Protein AF-A0A519L1C5-F1 (afdb_monomer_lite)

Radius of gyration: 20.8 Å; chains: 1; bounding box: 41×29×64 Å

Foldseek 3Di:
DDDDDDDDPPPCPDDPPPPPQPDDLVRLVVQQLLQVLLVCLLVVHDLCCLVSNQVNNVVVVGGHPSVSSPNSNVNND

Secondary structure (DSSP, 8-state):
---------------------SS-HHHHHH--HHHHHHHHHHTT--GGGHHHHHHHHHTTT----HHHHHHHHHHH-

Structure (mmCIF, N/CA/C/O backbone):
data_AF-A0A519L1C5-F1
#
_entry.id   AF-A0A519L1C5-F1
#
loop_
_atom_site.group_PDB
_atom_site.id
_atom_site.type_symbol
_atom_site.label_atom_id
_atom_site.label_alt_id
_atom_site.label_comp_id
_atom_site.label_asym_id
_atom_site.label_entity_id
_atom_site.label_seq_id
_atom_site.pdbx_PDB_ins_code
_atom_site.Cartn_x
_atom_site.Cartn_y
_atom_site.Cartn_z
_atom_site.occupancy
_atom_site.B_iso_or_equiv
_atom_site.auth_seq_id
_atom_site.auth_comp_id
_atom_site.auth_asym_id
_atom_site.auth_atom_id
_atom_site.pdbx_PDB_model_num
ATOM 1 N N . MET A 1 1 ? 30.294 -19.765 51.363 1.00 50.72 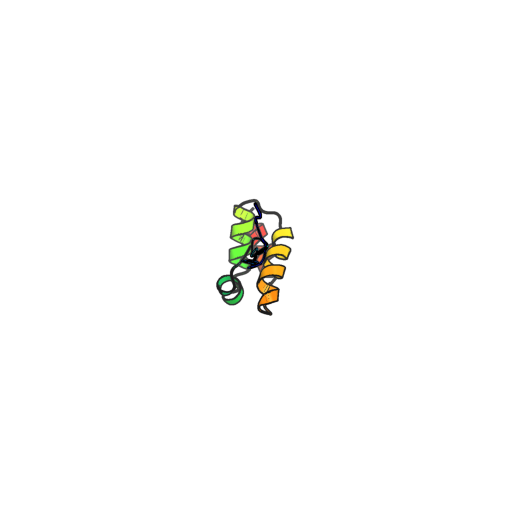1 MET A N 1
ATOM 2 C CA . MET A 1 1 ? 29.791 -21.158 51.279 1.00 50.72 1 MET A CA 1
ATOM 3 C C . MET A 1 1 ? 28.332 -21.121 51.716 1.00 50.72 1 MET A C 1
ATOM 5 O O . MET A 1 1 ? 28.102 -20.738 52.845 1.00 50.72 1 MET A O 1
ATOM 9 N N . ARG A 1 2 ? 27.287 -21.367 50.935 1.00 46.94 2 ARG A N 1
ATOM 10 C CA . ARG A 1 2 ? 27.072 -21.877 49.579 1.00 46.94 2 ARG A CA 1
ATOM 11 C C . ARG A 1 2 ? 25.929 -21.035 49.004 1.00 46.94 2 ARG A C 1
ATOM 13 O O . ARG A 1 2 ? 24.905 -20.878 49.659 1.00 46.94 2 ARG A O 1
ATOM 20 N N . THR A 1 3 ? 26.116 -20.496 47.812 1.00 45.78 3 THR A N 1
ATOM 21 C CA . THR A 1 3 ? 25.045 -19.945 46.985 1.00 45.78 3 THR A CA 1
ATOM 22 C C . THR A 1 3 ? 24.065 -21.076 46.646 1.00 45.78 3 THR A C 1
ATOM 24 O O . THR A 1 3 ? 24.385 -21.957 45.856 1.00 45.78 3 THR A O 1
ATOM 27 N N . ALA A 1 4 ? 22.903 -21.093 47.300 1.00 50.88 4 ALA A N 1
ATOM 28 C CA . ALA A 1 4 ? 21.736 -21.903 46.943 1.00 50.88 4 ALA A CA 1
ATOM 29 C C . ALA A 1 4 ? 20.719 -20.913 46.350 1.00 50.88 4 ALA A C 1
ATOM 31 O O . ALA A 1 4 ? 20.282 -20.009 47.050 1.00 50.88 4 ALA A O 1
ATOM 32 N N . ILE A 1 5 ? 20.627 -20.789 45.024 1.00 68.06 5 ILE A N 1
ATOM 33 C CA . ILE A 1 5 ? 19.727 -21.538 44.129 1.00 68.06 5 ILE A CA 1
ATOM 34 C C . ILE A 1 5 ? 18.258 -21.427 44.578 1.00 68.06 5 ILE A C 1
ATOM 36 O O . ILE A 1 5 ? 17.936 -21.694 45.730 1.00 68.06 5 ILE A O 1
ATOM 40 N N . PHE A 1 6 ? 17.406 -21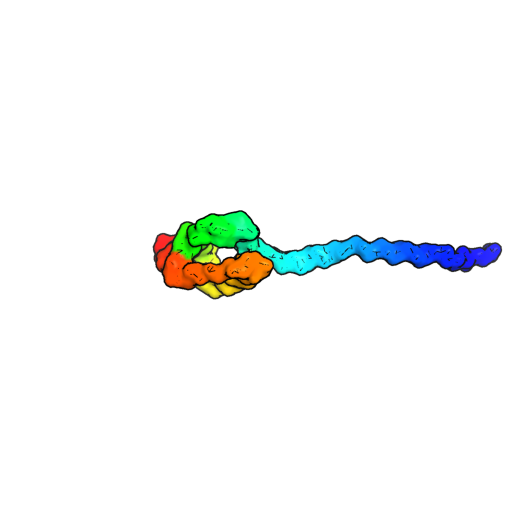.120 43.592 1.00 56.09 6 PHE A N 1
ATOM 41 C CA . PHE A 1 6 ? 15.938 -21.169 43.564 1.00 56.09 6 PHE A CA 1
ATOM 42 C C . PHE A 1 6 ? 15.204 -19.854 43.823 1.00 56.09 6 PHE A C 1
ATOM 44 O O . PHE A 1 6 ? 14.634 -19.628 44.882 1.00 56.09 6 PHE A O 1
ATOM 51 N N . SER A 1 7 ? 15.101 -19.043 42.772 1.00 53.34 7 SER A N 1
ATOM 52 C CA . SER A 1 7 ? 13.792 -18.599 42.275 1.00 53.34 7 SER A CA 1
ATOM 53 C C . SER A 1 7 ? 13.947 -18.215 40.808 1.00 53.34 7 SER A C 1
ATOM 55 O O . SER A 1 7 ? 14.397 -17.128 40.459 1.00 53.34 7 SER A O 1
ATOM 57 N N . VAL A 1 8 ? 13.658 -19.190 39.949 1.00 60.53 8 VAL A N 1
ATOM 58 C CA . VAL A 1 8 ? 13.435 -18.996 38.520 1.00 60.53 8 VAL A CA 1
ATOM 59 C C . VAL A 1 8 ? 12.191 -18.123 38.391 1.00 60.53 8 VAL A C 1
ATOM 61 O O . VAL A 1 8 ? 11.082 -18.626 38.520 1.00 60.53 8 VAL A O 1
ATOM 64 N N . THR A 1 9 ? 12.362 -16.828 38.139 1.00 60.22 9 THR A N 1
ATOM 65 C CA . THR A 1 9 ? 11.282 -16.018 37.569 1.00 60.22 9 THR A CA 1
ATOM 66 C C . THR A 1 9 ? 11.715 -15.621 36.173 1.00 60.22 9 THR A C 1
ATOM 68 O O . THR A 1 9 ? 12.366 -14.607 35.939 1.00 60.22 9 THR A O 1
ATOM 71 N N . LEU A 1 10 ? 11.401 -16.530 35.258 1.00 61.34 10 LEU A N 1
ATOM 72 C CA . LEU A 1 10 ? 11.421 -16.358 33.819 1.00 61.34 10 LEU A CA 1
ATOM 73 C C . LEU A 1 10 ? 10.544 -15.144 33.463 1.00 61.34 10 LEU A C 1
ATOM 75 O O . LEU A 1 10 ? 9.325 -15.268 33.368 1.00 61.34 10 LEU A O 1
ATOM 79 N N . ILE A 1 11 ? 11.142 -13.964 33.281 1.00 63.19 11 ILE A N 1
ATOM 80 C CA . ILE A 1 11 ? 10.450 -12.848 32.630 1.00 63.19 11 ILE A CA 1
ATOM 81 C C . ILE A 1 11 ? 10.475 -13.145 31.130 1.00 63.19 11 ILE A C 1
ATOM 83 O O . ILE A 1 11 ? 11.379 -12.743 30.402 1.00 63.19 11 ILE A O 1
ATOM 87 N N . VAL A 1 12 ? 9.477 -13.907 30.681 1.00 66.69 12 VAL A N 1
ATOM 88 C CA . VAL A 1 12 ? 9.030 -13.875 29.288 1.00 66.69 12 VAL A CA 1
ATOM 89 C C . VAL A 1 12 ? 8.338 -12.528 29.106 1.00 66.69 12 VAL A C 1
ATOM 91 O O . VAL A 1 12 ? 7.178 -12.372 29.473 1.00 66.69 12 VAL A O 1
ATOM 94 N N . ALA A 1 13 ? 9.045 -11.536 28.576 1.00 59.50 13 ALA A N 1
ATOM 95 C CA . ALA A 1 13 ? 8.410 -10.347 28.022 1.00 59.50 13 ALA A CA 1
ATOM 96 C C . ALA A 1 13 ? 8.567 -10.441 26.506 1.00 59.50 13 ALA A C 1
ATOM 98 O O . ALA A 1 13 ? 9.672 -10.342 25.977 1.00 59.50 13 ALA A O 1
ATOM 99 N N . GLY A 1 14 ? 7.454 -10.788 25.856 1.00 53.66 14 GLY A N 1
ATOM 100 C CA . GLY A 1 14 ? 7.383 -11.269 24.485 1.00 53.66 14 GLY A CA 1
ATOM 101 C C . GLY A 1 14 ? 8.088 -10.370 23.481 1.00 53.66 14 GLY A C 1
ATOM 102 O O . GLY A 1 14 ? 7.850 -9.166 23.405 1.00 53.66 14 GLY A O 1
ATOM 103 N N . THR A 1 15 ? 8.913 -10.994 22.649 1.00 50.69 15 THR A N 1
ATOM 104 C CA . THR A 1 15 ? 9.280 -10.431 21.360 1.00 50.69 15 THR A CA 1
ATOM 105 C C . THR A 1 15 ? 7.996 -10.322 20.546 1.00 50.69 15 THR A C 1
ATOM 107 O O . THR A 1 15 ? 7.536 -11.308 19.966 1.00 50.69 15 THR A O 1
ATOM 110 N N . LEU A 1 16 ? 7.395 -9.133 20.516 1.00 52.88 16 LEU A N 1
ATOM 111 C CA . LEU A 1 16 ? 6.497 -8.741 19.440 1.00 52.88 16 LEU A CA 1
ATOM 112 C C . LEU A 1 16 ? 7.345 -8.706 18.164 1.00 52.88 16 LEU A C 1
ATOM 114 O O . LEU A 1 16 ? 7.779 -7.654 17.711 1.00 52.88 16 LEU A O 1
ATOM 118 N N . LEU A 1 17 ? 7.611 -9.881 17.595 1.00 47.50 17 LEU A N 1
ATOM 119 C CA . LEU A 1 17 ? 7.977 -10.032 16.194 1.00 47.50 17 LEU A CA 1
ATOM 120 C C . LEU A 1 17 ? 6.708 -9.743 15.385 1.00 47.50 17 LEU A C 1
ATOM 122 O O . LEU A 1 17 ? 6.159 -10.615 14.721 1.00 47.50 17 LEU A O 1
ATOM 126 N N . GLY A 1 18 ? 6.185 -8.522 15.512 1.00 53.25 18 GLY A N 1
ATOM 127 C CA . GLY A 1 18 ? 5.295 -7.988 14.507 1.00 53.25 18 GLY A CA 1
ATOM 128 C C . GLY A 1 18 ? 6.157 -7.841 13.269 1.00 53.25 18 GLY A C 1
ATOM 129 O O . GLY A 1 18 ? 7.054 -6.999 13.248 1.00 53.25 18 GLY A O 1
ATOM 130 N N . SER A 1 19 ? 5.937 -8.694 12.267 1.00 57.09 19 SER A N 1
ATOM 131 C CA . SER A 1 19 ? 6.327 -8.370 10.899 1.00 57.09 19 SER A CA 1
ATOM 132 C C . SER A 1 19 ? 5.958 -6.906 10.663 1.00 57.09 19 SER A C 1
ATOM 134 O O . SER A 1 19 ? 4.871 -6.492 11.066 1.00 57.09 19 SER A O 1
ATOM 136 N N . CYS A 1 20 ? 6.894 -6.108 10.143 1.00 66.25 20 CYS A N 1
ATOM 137 C CA . CYS A 1 20 ? 6.688 -4.680 9.925 1.00 66.25 20 CYS A CA 1
ATOM 138 C C . CYS A 1 20 ? 5.454 -4.524 9.028 1.00 66.25 20 CYS A C 1
ATOM 140 O O . CYS A 1 20 ? 5.535 -4.755 7.824 1.00 66.25 20 CYS A O 1
ATOM 142 N N . ALA A 1 21 ? 4.292 -4.272 9.633 1.00 77.81 21 ALA A N 1
ATOM 143 C CA . ALA A 1 21 ? 3.035 -4.252 8.913 1.00 77.81 21 ALA A CA 1
ATOM 144 C C . ALA A 1 21 ? 3.072 -3.038 7.993 1.00 77.81 21 ALA A C 1
ATOM 146 O O . ALA A 1 21 ? 3.328 -1.919 8.434 1.00 77.81 21 ALA A O 1
ATOM 147 N N . THR A 1 22 ? 2.857 -3.260 6.704 1.00 86.88 22 THR A N 1
ATOM 148 C CA . THR A 1 22 ? 2.911 -2.191 5.704 1.00 86.88 22 THR A CA 1
ATOM 149 C C . THR A 1 22 ? 1.642 -1.327 5.699 1.00 86.88 22 THR A 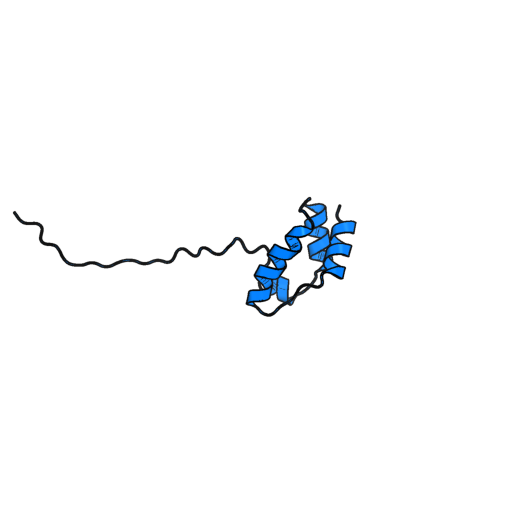C 1
ATOM 151 O O . THR A 1 22 ? 1.592 -0.298 5.013 1.00 86.88 22 THR A O 1
ATOM 154 N N . MET A 1 23 ? 0.635 -1.734 6.480 1.00 92.31 23 MET A N 1
ATOM 155 C CA . MET A 1 23 ? -0.661 -1.085 6.626 1.00 92.31 23 MET A CA 1
ATOM 156 C C . MET A 1 23 ? -1.256 -1.355 8.022 1.00 92.31 23 MET A C 1
ATOM 158 O O . MET A 1 23 ? -1.129 -2.472 8.535 1.00 92.31 23 MET A O 1
ATOM 162 N N . SER A 1 24 ? -1.880 -0.344 8.634 1.00 93.50 24 SER A N 1
ATOM 163 C CA . SER A 1 24 ? -2.653 -0.483 9.877 1.00 93.50 24 SER A CA 1
ATOM 164 C C . SER A 1 24 ? -4.059 -1.042 9.624 1.00 93.50 24 SER A C 1
ATOM 166 O O . SER A 1 24 ? -4.548 -1.027 8.495 1.00 93.50 24 SER A O 1
ATOM 168 N N . GLU A 1 25 ? -4.741 -1.507 10.676 1.00 92.19 25 GLU A N 1
ATOM 169 C CA . GLU A 1 25 ? -6.145 -1.937 10.578 1.00 92.19 25 GLU A CA 1
ATOM 170 C C . GLU A 1 25 ? -7.037 -0.812 10.042 1.00 92.19 25 GLU A C 1
ATOM 172 O O . GLU A 1 25 ? -7.867 -1.041 9.164 1.00 92.19 25 GLU A O 1
ATOM 177 N N . GLU A 1 26 ? -6.837 0.418 10.518 1.00 94.00 26 GLU A N 1
ATOM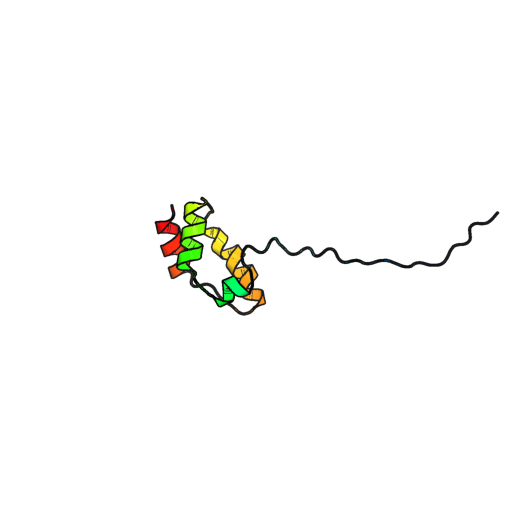 178 C CA . GLU A 1 26 ? -7.622 1.572 10.087 1.00 94.00 26 GLU A CA 1
ATOM 179 C C . GLU A 1 26 ? -7.414 1.867 8.600 1.00 94.00 26 GLU A C 1
ATOM 181 O O . GLU A 1 26 ? -8.385 2.106 7.887 1.00 94.00 26 GLU A O 1
ATOM 186 N N . GLU A 1 27 ? -6.173 1.805 8.109 1.00 94.19 27 GLU A N 1
ATOM 187 C CA . GLU A 1 27 ? -5.881 1.951 6.680 1.00 94.19 27 GLU A CA 1
ATOM 188 C C . GLU A 1 27 ? -6.566 0.850 5.850 1.00 94.19 27 GLU A C 1
ATOM 190 O O . GLU A 1 27 ? -7.158 1.146 4.809 1.00 94.19 27 GLU A O 1
ATOM 195 N N . CYS A 1 28 ? -6.553 -0.402 6.329 1.00 95.19 28 CYS A N 1
ATOM 196 C CA . CYS A 1 28 ? -7.254 -1.511 5.679 1.00 95.19 28 CYS A CA 1
ATOM 197 C C . CYS A 1 28 ? -8.770 -1.262 5.613 1.00 95.19 28 CYS A C 1
ATOM 199 O O . CYS A 1 28 ? -9.389 -1.510 4.579 1.00 95.19 28 CYS A O 1
ATOM 201 N N . VAL A 1 29 ? -9.370 -0.777 6.706 1.00 95.00 29 VAL A N 1
ATOM 202 C CA . VAL A 1 29 ? -10.812 -0.493 6.806 1.00 95.00 29 VAL A CA 1
ATOM 203 C C . VAL A 1 29 ? -11.213 0.688 5.925 1.00 95.00 29 VAL A C 1
ATOM 205 O O . VAL A 1 29 ? -12.279 0.649 5.312 1.00 95.00 29 VAL A O 1
ATOM 208 N N . VAL A 1 30 ? -10.373 1.724 5.833 1.00 96.31 30 VAL A N 1
ATOM 209 C CA . VAL A 1 30 ? -10.588 2.849 4.908 1.00 96.31 30 VAL A CA 1
ATOM 210 C C . VAL A 1 30 ? -10.606 2.354 3.461 1.00 96.31 30 VAL A C 1
ATOM 212 O O . VAL A 1 30 ? -11.443 2.801 2.680 1.00 96.31 30 VAL A O 1
ATOM 215 N N . GLY A 1 31 ? -9.722 1.415 3.110 1.00 93.06 31 GLY A N 1
ATOM 216 C CA . GLY A 1 31 ? -9.792 0.689 1.841 1.00 93.06 31 GLY A CA 1
ATOM 217 C C . GLY A 1 31 ? -9.513 1.535 0.594 1.00 93.06 31 GLY A C 1
ATOM 218 O O . GLY A 1 31 ? -9.936 1.160 -0.499 1.00 93.06 31 GLY A O 1
ATOM 219 N N . ASP A 1 32 ? -8.800 2.661 0.723 1.00 97.69 32 ASP A N 1
ATOM 220 C CA . ASP A 1 32 ? -8.355 3.470 -0.422 1.00 97.69 32 ASP A CA 1
ATOM 221 C C . ASP A 1 32 ? -7.151 2.820 -1.127 1.00 97.69 32 ASP A C 1
ATOM 223 O O . ASP A 1 32 ? -5.998 3.256 -1.037 1.00 97.69 32 ASP A O 1
ATOM 227 N N . TRP A 1 33 ? -7.426 1.724 -1.830 1.00 98.00 33 TRP A N 1
ATOM 228 C CA . TRP A 1 33 ? -6.408 0.928 -2.510 1.00 98.00 33 TRP A CA 1
ATOM 229 C C . TRP A 1 33 ? -5.740 1.678 -3.660 1.00 98.00 33 TRP A C 1
ATOM 231 O O . TRP A 1 33 ? -4.534 1.533 -3.849 1.00 98.00 33 TRP A O 1
ATOM 241 N N . SER A 1 34 ? -6.481 2.523 -4.384 1.00 98.50 34 SER A N 1
ATOM 242 C CA . SER A 1 34 ? -5.908 3.362 -5.443 1.00 98.50 34 SER A CA 1
ATOM 243 C C . SER A 1 34 ? -4.954 4.408 -4.870 1.00 98.50 34 SER A C 1
ATOM 245 O O . SER A 1 34 ? -3.851 4.571 -5.392 1.00 98.50 34 SER A O 1
ATOM 247 N N . GLY A 1 35 ? -5.334 5.101 -3.792 1.00 98.38 35 GLY A N 1
ATOM 248 C CA . GLY A 1 35 ? -4.468 6.072 -3.125 1.00 98.38 35 GLY A CA 1
ATOM 249 C C . GLY A 1 35 ? -3.211 5.425 -2.548 1.00 98.38 35 GLY A C 1
ATOM 250 O O . GLY A 1 35 ? -2.104 5.924 -2.769 1.00 98.38 35 GLY A O 1
ATOM 251 N N . LYS A 1 36 ? -3.347 4.263 -1.893 1.00 98.25 36 LYS A N 1
ATOM 252 C CA . LYS A 1 36 ? -2.186 3.500 -1.406 1.00 98.25 36 LYS A CA 1
ATOM 253 C C . LYS A 1 36 ? -1.275 3.067 -2.551 1.00 98.25 36 LYS A C 1
ATOM 255 O O . LYS A 1 36 ? -0.064 3.242 -2.454 1.00 98.25 36 LYS A O 1
ATOM 260 N N . GLY A 1 37 ? -1.852 2.544 -3.633 1.00 98.38 37 GLY A N 1
ATOM 261 C CA . GLY A 1 37 ? -1.117 2.161 -4.834 1.00 98.38 37 GLY A CA 1
ATOM 262 C C . GLY A 1 37 ? -0.308 3.325 -5.386 1.00 98.38 37 GLY A C 1
ATOM 263 O O . GLY A 1 37 ? 0.896 3.189 -5.578 1.00 98.38 37 GLY A O 1
ATOM 264 N N . PHE A 1 38 ? -0.942 4.486 -5.563 1.00 98.75 38 PHE A N 1
ATOM 265 C CA . PHE A 1 38 ? -0.277 5.705 -6.022 1.00 98.75 38 PHE A CA 1
ATOM 266 C C . PHE A 1 38 ? 0.893 6.099 -5.123 1.00 98.75 38 PHE A C 1
ATOM 268 O O . PHE A 1 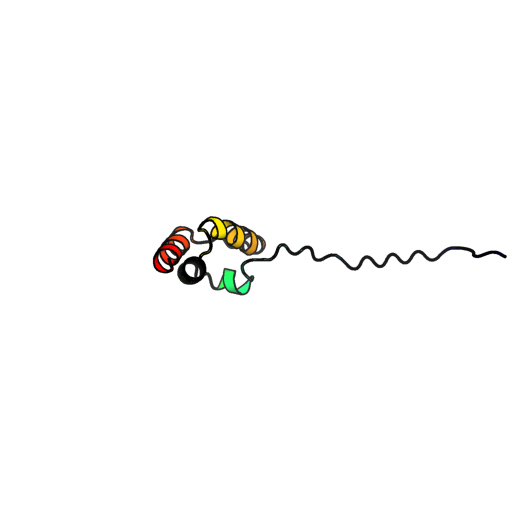38 ? 1.992 6.330 -5.622 1.00 98.75 38 PHE A O 1
ATOM 275 N N . ALA A 1 39 ? 0.681 6.129 -3.805 1.00 98.44 39 ALA A N 1
ATOM 276 C CA . ALA A 1 39 ? 1.731 6.463 -2.850 1.00 98.44 39 ALA A CA 1
ATOM 277 C C . ALA A 1 39 ? 2.906 5.475 -2.917 1.00 98.44 39 ALA A C 1
ATOM 279 O O . ALA A 1 39 ? 4.062 5.893 -2.871 1.00 98.44 39 ALA A O 1
ATOM 280 N N . ASP A 1 40 ? 2.626 4.179 -3.070 1.00 98.38 40 ASP A N 1
ATOM 281 C CA . ASP A 1 40 ? 3.666 3.163 -3.198 1.00 98.38 40 ASP A CA 1
ATOM 282 C C . ASP A 1 40 ? 4.457 3.292 -4.506 1.00 98.38 40 ASP A C 1
ATOM 284 O O . ASP A 1 40 ? 5.683 3.170 -4.491 1.00 98.38 40 ASP A O 1
ATOM 288 N N . GLY A 1 41 ? 3.771 3.564 -5.621 1.00 98.31 41 GLY A N 1
ATOM 289 C CA . GLY A 1 41 ? 4.396 3.824 -6.920 1.00 98.31 41 GLY A CA 1
ATOM 290 C C . GLY A 1 41 ? 5.293 5.060 -6.879 1.00 98.31 41 GLY A C 1
ATOM 291 O O . GLY A 1 41 ? 6.469 4.977 -7.227 1.00 98.31 41 GLY A O 1
ATOM 292 N N . ALA A 1 42 ? 4.781 6.165 -6.331 1.00 98.62 42 ALA A N 1
ATOM 293 C CA . ALA A 1 42 ? 5.516 7.423 -6.170 1.00 98.62 42 ALA A CA 1
ATOM 294 C C . ALA A 1 42 ? 6.727 7.302 -5.238 1.00 98.62 42 ALA A C 1
ATOM 296 O O . ALA A 1 42 ? 7.724 8.004 -5.407 1.00 98.62 42 ALA A O 1
ATOM 297 N N . ALA A 1 43 ? 6.666 6.394 -4.265 1.00 98.12 43 ALA A N 1
ATOM 298 C CA . ALA A 1 43 ? 7.788 6.073 -3.391 1.00 98.12 43 ALA A CA 1
ATOM 299 C C . ALA A 1 43 ? 8.773 5.051 -4.002 1.00 98.12 43 ALA A C 1
ATOM 301 O O . ALA A 1 43 ? 9.778 4.723 -3.369 1.00 98.12 43 ALA A O 1
ATOM 302 N N . GLY A 1 44 ? 8.520 4.556 -5.219 1.00 98.06 44 GLY A N 1
ATOM 303 C CA . GLY A 1 44 ? 9.392 3.624 -5.937 1.00 98.06 44 GLY A CA 1
ATOM 304 C C . GLY A 1 44 ? 9.320 2.178 -5.443 1.00 98.06 44 GLY A C 1
ATOM 305 O O . GLY A 1 44 ? 10.217 1.381 -5.732 1.00 98.06 44 GLY A O 1
ATOM 306 N N . TYR A 1 45 ? 8.284 1.811 -4.687 1.00 98.00 45 TYR A N 1
ATOM 307 C CA . TYR A 1 45 ? 8.093 0.430 -4.257 1.00 98.00 45 TYR A CA 1
ATOM 308 C C . TYR A 1 45 ? 7.629 -0.450 -5.417 1.00 98.00 45 TYR A C 1
ATOM 310 O O . TYR A 1 45 ? 6.895 -0.013 -6.296 1.00 98.00 45 TYR A O 1
ATOM 318 N N . ALA A 1 46 ? 8.022 -1.723 -5.414 1.00 97.31 46 ALA A N 1
ATOM 319 C CA . ALA A 1 46 ? 7.561 -2.678 -6.417 1.00 97.31 46 ALA A CA 1
ATOM 320 C C . ALA A 1 46 ? 6.067 -3.007 -6.241 1.00 97.31 46 ALA A C 1
ATOM 322 O O . ALA A 1 46 ? 5.580 -3.092 -5.116 1.00 97.31 46 ALA A O 1
ATOM 323 N N . GLN A 1 47 ? 5.361 -3.317 -7.336 1.00 95.62 47 GLN A N 1
ATOM 324 C CA . GLN A 1 47 ? 3.952 -3.751 -7.292 1.00 95.62 47 GLN A CA 1
ATOM 325 C C . GLN A 1 47 ? 3.704 -4.969 -6.385 1.00 95.62 47 GLN A C 1
ATOM 327 O O . GLN A 1 47 ? 2.600 -5.141 -5.874 1.00 95.62 47 GLN A O 1
ATOM 332 N N . SER A 1 48 ? 4.720 -5.812 -6.158 1.00 96.00 48 SER A N 1
ATOM 333 C CA . SER A 1 48 ? 4.640 -6.957 -5.241 1.00 96.00 48 SER A CA 1
ATOM 334 C C . SER A 1 48 ? 4.348 -6.558 -3.793 1.00 96.00 48 SER A C 1
ATOM 336 O O . SER A 1 48 ? 3.919 -7.404 -3.012 1.00 96.00 48 SER A O 1
ATOM 338 N N . ARG A 1 49 ? 4.536 -5.281 -3.438 1.00 96.19 49 ARG A N 1
ATOM 339 C CA . ARG A 1 49 ? 4.235 -4.723 -2.117 1.00 96.19 49 ARG A CA 1
ATOM 340 C C . ARG A 1 49 ? 2.760 -4.817 -1.735 1.00 96.19 49 ARG A C 1
ATOM 342 O O . ARG A 1 49 ? 2.446 -4.898 -0.552 1.00 96.19 49 ARG A O 1
ATOM 349 N N . LEU A 1 50 ? 1.865 -4.934 -2.720 1.00 97.12 50 LEU A N 1
ATOM 350 C CA . LEU A 1 50 ? 0.465 -5.284 -2.479 1.00 97.12 50 LEU A CA 1
ATOM 351 C C . LEU A 1 50 ? 0.319 -6.564 -1.646 1.00 97.12 50 LEU A C 1
ATOM 353 O O . LEU A 1 50 ? -0.575 -6.644 -0.812 1.00 97.12 50 LEU A O 1
ATOM 357 N N . GLY A 1 51 ? 1.199 -7.551 -1.841 1.00 96.00 51 GLY A N 1
ATOM 358 C CA . GLY A 1 51 ? 1.181 -8.790 -1.065 1.00 96.00 51 GLY A CA 1
ATOM 359 C C . GLY A 1 51 ? 1.459 -8.564 0.422 1.00 96.00 51 GLY A C 1
ATOM 360 O O . GLY A 1 51 ? 0.829 -9.204 1.258 1.00 96.00 51 GLY A O 1
ATOM 361 N N . GLU A 1 52 ? 2.337 -7.615 0.757 1.00 94.81 52 GLU A N 1
ATOM 362 C CA . GLU A 1 52 ? 2.619 -7.244 2.150 1.00 94.81 52 GLU A CA 1
ATOM 363 C C . GLU A 1 52 ? 1.393 -6.575 2.794 1.00 94.81 52 GLU A C 1
ATOM 365 O O . GLU A 1 52 ? 0.998 -6.929 3.908 1.00 94.81 52 GLU A O 1
ATOM 370 N N . HIS A 1 53 ? 0.723 -5.677 2.059 1.00 95.88 53 HIS A N 1
ATOM 371 C CA . HIS A 1 53 ? -0.529 -5.056 2.514 1.00 95.88 53 HIS A CA 1
ATOM 372 C C . HIS A 1 53 ? -1.649 -6.087 2.665 1.00 95.88 53 HIS A C 1
ATOM 374 O O . HIS A 1 53 ? -2.392 -6.051 3.642 1.00 95.88 53 HIS A O 1
ATOM 380 N N . ALA A 1 54 ? -1.748 -7.034 1.729 1.00 95.56 54 ALA A N 1
ATOM 381 C CA . ALA A 1 54 ? -2.715 -8.124 1.785 1.00 95.56 54 ALA A CA 1
ATOM 382 C C . ALA A 1 54 ? -2.503 -8.991 3.030 1.00 95.56 54 ALA A C 1
ATOM 384 O O . ALA A 1 54 ? -3.468 -9.308 3.723 1.00 95.56 54 ALA A O 1
ATOM 385 N N . GLU A 1 55 ? -1.254 -9.339 3.351 1.00 94.19 55 GLU A N 1
ATOM 386 C CA . GLU A 1 55 ? -0.936 -10.091 4.565 1.00 94.19 55 GLU A CA 1
ATOM 387 C C . GLU A 1 55 ? -1.366 -9.318 5.819 1.00 94.19 55 GLU A C 1
ATOM 389 O O . GLU A 1 55 ? -2.032 -9.888 6.687 1.00 94.19 55 GLU A O 1
ATOM 394 N N . ALA A 1 56 ? -1.053 -8.021 5.899 1.00 93.50 56 ALA A N 1
ATOM 395 C CA . ALA A 1 56 ? -1.447 -7.174 7.022 1.00 93.50 56 ALA A CA 1
ATOM 396 C C . ALA A 1 56 ? -2.976 -7.113 7.189 1.00 93.50 56 ALA A C 1
ATOM 398 O O . ALA A 1 56 ? -3.487 -7.423 8.266 1.00 93.50 56 ALA A O 1
ATOM 399 N N . CYS A 1 57 ? -3.711 -6.813 6.118 1.00 95.00 57 CYS A N 1
ATOM 400 C CA . CYS A 1 57 ? -5.166 -6.666 6.154 1.00 95.00 57 CYS A CA 1
ATOM 401 C C . CYS A 1 57 ? -5.920 -7.994 6.314 1.00 95.00 57 CYS A C 1
ATOM 403 O O . CYS A 1 57 ? -7.004 -8.020 6.905 1.00 95.00 57 CYS A O 1
ATOM 405 N N . SER A 1 58 ? -5.337 -9.116 5.879 1.00 94.25 58 SER A N 1
ATOM 406 C CA . SER A 1 58 ? -5.942 -10.446 6.036 1.00 94.25 58 SER A CA 1
ATOM 407 C C . SER A 1 58 ? -6.154 -10.838 7.501 1.00 94.25 58 SER A C 1
ATOM 409 O O . SER A 1 58 ? -7.122 -11.532 7.813 1.00 94.25 58 SER A O 1
ATOM 411 N N . LYS A 1 59 ? -5.319 -10.326 8.420 1.00 90.81 59 LYS A N 1
ATOM 412 C CA . LYS A 1 59 ? -5.468 -10.514 9.877 1.00 90.81 59 LYS A CA 1
ATOM 413 C C . LYS A 1 59 ? -6.789 -9.949 10.408 1.00 90.81 59 LYS A C 1
ATOM 415 O O . LYS A 1 59 ? -7.271 -10.403 11.441 1.00 90.81 59 LYS A O 1
ATOM 420 N N . HIS A 1 60 ? -7.381 -9.013 9.669 1.00 92.06 60 HIS A N 1
ATOM 421 C CA . HIS A 1 60 ? -8.647 -8.349 9.967 1.00 92.06 60 HIS A CA 1
ATOM 422 C C . HIS A 1 60 ? -9.775 -8.790 9.013 1.00 92.06 60 HIS A C 1
ATOM 424 O O . HIS A 1 60 ? -10.854 -8.206 9.011 1.00 92.06 60 HIS A O 1
ATOM 430 N N . GLY A 1 61 ? -9.545 -9.821 8.187 1.00 94.81 61 GLY A N 1
ATOM 431 C CA . GLY A 1 61 ? -10.523 -10.322 7.215 1.00 94.81 61 GLY A CA 1
ATOM 432 C C . GLY A 1 61 ? -10.736 -9.411 6.002 1.00 94.81 61 GLY A C 1
ATOM 433 O O . GLY A 1 61 ? -11.722 -9.575 5.286 1.00 94.81 61 GLY A O 1
ATOM 434 N N . ILE A 1 62 ? -9.830 -8.461 5.759 1.00 95.81 62 ILE A N 1
ATOM 435 C CA . ILE A 1 62 ? -9.927 -7.490 4.666 1.00 95.81 62 ILE A CA 1
ATOM 436 C C . ILE A 1 62 ? -9.033 -7.940 3.510 1.00 95.81 62 ILE A C 1
ATOM 438 O O . ILE A 1 62 ? -7.859 -8.254 3.697 1.00 95.81 62 ILE A O 1
ATOM 442 N N . THR A 1 63 ? -9.597 -7.961 2.302 1.00 95.62 63 THR A N 1
ATOM 443 C CA . THR A 1 63 ? -8.879 -8.300 1.064 1.00 95.62 63 THR A CA 1
ATOM 444 C C . THR A 1 63 ? -8.686 -7.042 0.215 1.00 95.62 63 THR A C 1
ATOM 446 O O . THR A 1 63 ? -9.648 -6.287 0.061 1.00 95.62 63 THR A O 1
ATOM 449 N N . PRO A 1 64 ? -7.490 -6.805 -0.354 1.00 95.94 64 PRO A N 1
ATOM 450 C CA . PRO A 1 64 ? -7.264 -5.654 -1.218 1.00 95.94 64 PRO A CA 1
ATOM 451 C C . PRO A 1 64 ? -8.035 -5.684 -2.537 1.00 95.94 64 PRO A C 1
ATOM 453 O O . PRO A 1 64 ? -8.230 -6.747 -3.128 1.00 95.94 64 PRO A O 1
ATOM 456 N N . ASP A 1 65 ? -8.367 -4.499 -3.052 1.00 98.06 65 ASP A N 1
ATOM 457 C CA . ASP A 1 65 ? -8.720 -4.325 -4.462 1.00 98.06 65 ASP A CA 1
ATOM 458 C C . ASP A 1 65 ? -7.433 -4.223 -5.299 1.00 98.06 65 ASP A C 1
ATOM 460 O O . ASP A 1 65 ? -6.801 -3.168 -5.403 1.00 98.06 65 ASP A O 1
ATOM 464 N N . ASP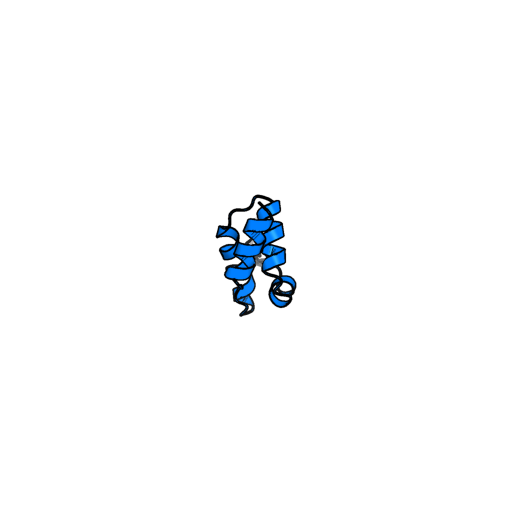 A 1 66 ? -7.022 -5.358 -5.871 1.00 97.75 66 ASP A N 1
ATOM 465 C CA . ASP A 1 66 ? -5.812 -5.473 -6.694 1.00 97.75 66 ASP A CA 1
ATOM 466 C C . ASP A 1 66 ? -5.854 -4.560 -7.929 1.00 97.75 66 ASP A C 1
ATOM 468 O O . ASP A 1 66 ? -4.845 -3.936 -8.268 1.00 97.75 66 ASP A O 1
ATOM 472 N N . ALA A 1 67 ? -7.020 -4.419 -8.568 1.00 98.38 67 ALA A N 1
ATOM 473 C CA . ALA A 1 67 ? -7.160 -3.601 -9.766 1.00 98.38 67 ALA A CA 1
ATOM 474 C C . ALA A 1 67 ? -6.987 -2.114 -9.433 1.00 98.38 67 ALA A C 1
ATOM 476 O O . ALA A 1 67 ? -6.195 -1.428 -10.087 1.00 98.38 67 ALA A O 1
ATOM 477 N N . ALA A 1 68 ? -7.660 -1.635 -8.383 1.00 98.50 68 ALA A N 1
ATOM 478 C CA . ALA A 1 68 ? -7.532 -0.259 -7.915 1.00 98.50 68 ALA A CA 1
ATOM 479 C C . ALA A 1 68 ? -6.096 0.053 -7.475 1.00 98.50 68 ALA A C 1
ATOM 481 O O . ALA A 1 68 ? -5.534 1.068 -7.891 1.00 98.50 68 ALA A O 1
ATOM 482 N N . TYR A 1 69 ? -5.463 -0.841 -6.706 1.00 98.56 69 TYR A N 1
ATOM 483 C CA . TYR A 1 69 ? -4.074 -0.667 -6.282 1.00 98.56 69 TYR A CA 1
ATOM 484 C C . TYR A 1 69 ? -3.114 -0.579 -7.467 1.00 98.56 69 TYR A C 1
ATOM 486 O O . TYR A 1 69 ? -2.314 0.353 -7.542 1.00 98.56 69 TYR A O 1
ATOM 494 N N . ARG A 1 70 ? -3.195 -1.509 -8.427 1.00 98.25 70 ARG A N 1
ATOM 495 C CA . ARG A 1 70 ? -2.310 -1.505 -9.605 1.00 98.25 70 ARG A CA 1
ATOM 496 C C . ARG A 1 70 ? -2.506 -0.268 -10.465 1.00 98.25 70 ARG A C 1
ATOM 498 O O . ARG A 1 70 ? -1.521 0.275 -10.964 1.00 98.25 70 ARG A O 1
ATOM 505 N N . GLN A 1 71 ? -3.750 0.174 -10.636 1.00 98.62 71 GLN A N 1
ATOM 506 C CA . GLN A 1 71 ? -4.057 1.394 -11.374 1.00 98.62 71 GLN A CA 1
ATOM 507 C C . GLN A 1 71 ? -3.458 2.620 -10.676 1.00 98.62 71 GLN A C 1
ATOM 509 O O . GLN A 1 71 ? -2.851 3.459 -11.340 1.00 98.62 71 GLN A O 1
ATOM 514 N N . GLY A 1 72 ? -3.613 2.733 -9.356 1.00 98.69 72 GLY A N 1
ATOM 515 C CA . GLY A 1 72 ? -2.998 3.791 -8.559 1.00 98.69 72 GLY A CA 1
ATOM 516 C C . GLY A 1 72 ? -1.476 3.762 -8.659 1.00 98.69 72 GLY A C 1
ATOM 517 O O . GLY A 1 72 ? -0.861 4.771 -8.986 1.00 98.69 72 GLY A O 1
ATOM 518 N N . TRP A 1 73 ? -0.874 2.587 -8.477 1.00 98.75 73 TRP A N 1
ATOM 519 C CA . TRP A 1 73 ? 0.573 2.385 -8.569 1.00 98.75 73 TRP A CA 1
ATOM 520 C C . TRP A 1 73 ? 1.132 2.833 -9.911 1.00 98.75 73 TRP A C 1
ATOM 522 O O . TRP A 1 73 ? 2.094 3.590 -9.948 1.00 98.75 73 TRP A O 1
ATOM 532 N N . ALA A 1 74 ? 0.488 2.445 -11.013 1.00 98.44 74 ALA A N 1
ATOM 533 C CA . ALA A 1 74 ? 0.904 2.853 -12.351 1.00 98.44 74 ALA A CA 1
ATOM 534 C C . ALA A 1 74 ? 0.810 4.372 -12.585 1.00 98.44 74 ALA A C 1
ATOM 536 O O . ALA A 1 74 ? 1.537 4.888 -13.423 1.00 98.44 74 ALA A O 1
ATOM 537 N N . GLN A 1 75 ? -0.065 5.083 -11.867 1.00 98.56 75 GLN A N 1
ATOM 538 C CA . GLN A 1 75 ? -0.151 6.548 -11.923 1.00 98.56 75 GLN A CA 1
ATOM 539 C C . GLN A 1 75 ? 0.918 7.244 -11.070 1.00 98.56 75 GLN A C 1
ATOM 541 O O . GLN A 1 75 ? 1.176 8.426 -11.283 1.00 98.56 75 GLN A O 1
ATOM 546 N N . GLY A 1 76 ? 1.480 6.550 -10.077 1.00 97.69 76 GLY A N 1
ATOM 547 C CA . GLY A 1 76 ? 2.497 7.095 -9.179 1.00 97.69 76 GLY A CA 1
ATOM 548 C C . GLY A 1 76 ? 3.933 6.950 -9.686 1.00 97.69 76 GLY A C 1
ATOM 549 O O . GLY A 1 76 ? 4.808 7.631 -9.163 1.00 97.69 76 GLY A O 1
ATOM 550 N N . VAL A 1 77 ? 4.180 6.072 -10.663 1.00 95.25 77 VAL A N 1
ATOM 551 C CA . VAL A 1 77 ? 5.514 5.775 -11.228 1.00 95.25 77 VAL A CA 1
ATOM 552 C C . VAL A 1 77 ? 5.922 6.749 -12.328 1.00 95.25 77 VAL A C 1
ATOM 554 O O . VAL A 1 77 ? 5.046 7.152 -13.124 1.00 95.25 77 VAL A O 1
#

pLDDT: mean 85.62, std 17.97, range [45.78, 98.75]

Sequence (77 aa):
MRTAIFSVTLIVAGTLLGSCATMSEEECVVGDWSGKGFADGAAGYAQSRLGEHAEACSKHGITPDDAAYRQGWAQGV